Protein AF-A0A7G8X4Q6-F1 (afdb_monomer_lite)

Secondary structure (DSSP, 8-state):
-------EEEEEE-TTT--EEEEEEEGGGS-S-HHHHHHHH-S-SEEEEETTTTEEEEEEEETTEEEEEEE-TTS-EEEEEEEE-

Foldseek 3Di:
DDDADPWDWDFDADPPPRDTFKIKTFDRPPDFCPPVVCVVQPAFPDWDADPVVRWTKGWGDPDQKIWIWTAHPVRGTGMIMIGGD

Sequence (85 aa):
MYYSFPAGFAYFYDEDTREITTIALEGSSVTNDPVELKQLLGKPINSGYDGRDQEDYQEFSLGDNTLSIMTTKDGELSTIWFRNR

Radius of gyration: 13.64 Å; chains: 1; bounding box: 31×28×41 Å

pLDDT: mean 81.41, std 16.14, range [25.42, 95.44]

Structure (mmCIF, N/CA/C/O backbone):
data_AF-A0A7G8X4Q6-F1
#
_entry.id   AF-A0A7G8X4Q6-F1
#
loop_
_atom_site.group_PDB
_atom_site.id
_atom_site.type_symbol
_atom_site.label_atom_id
_atom_site.label_alt_id
_atom_site.label_comp_id
_atom_site.label_asym_id
_atom_site.label_entity_id
_atom_site.label_seq_id
_atom_site.pdbx_PDB_ins_code
_atom_site.Cartn_x
_atom_site.Cartn_y
_atom_site.Cartn_z
_atom_site.occupancy
_atom_site.B_iso_or_equiv
_atom_site.auth_seq_id
_atom_site.auth_comp_id
_atom_site.auth_asym_id
_atom_site.auth_atom_id
_atom_site.pdbx_PDB_model_num
ATOM 1 N N . MET A 1 1 ? -1.093 7.850 -28.022 1.00 25.52 1 MET A N 1
ATOM 2 C CA . MET A 1 1 ? -2.431 7.507 -27.501 1.00 25.52 1 MET A CA 1
ATOM 3 C C . MET A 1 1 ? -2.177 6.857 -26.152 1.00 25.52 1 MET A C 1
ATOM 5 O O . MET A 1 1 ? -1.595 5.783 -26.130 1.00 25.52 1 MET A O 1
ATOM 9 N N . TYR A 1 2 ? -2.418 7.580 -25.058 1.00 25.42 2 TYR A N 1
ATOM 10 C CA . TYR A 1 2 ? -2.215 7.060 -23.705 1.00 25.42 2 TYR A CA 1
ATOM 11 C C . TYR A 1 2 ? -3.479 6.296 -23.317 1.00 25.42 2 TYR A C 1
ATOM 13 O O . TYR A 1 2 ? -4.559 6.882 -23.302 1.00 25.42 2 TYR A O 1
ATOM 21 N N . TYR A 1 3 ? -3.358 4.994 -23.079 1.00 26.78 3 TYR A N 1
ATOM 22 C CA . TYR A 1 3 ? -4.444 4.184 -22.537 1.00 26.78 3 TYR A CA 1
ATOM 23 C C . TYR A 1 3 ? -4.254 4.114 -21.020 1.00 26.78 3 TYR A C 1
ATOM 25 O O . TYR A 1 3 ? -3.214 3.661 -20.556 1.00 26.78 3 TYR A O 1
ATOM 33 N N . SER A 1 4 ? -5.239 4.585 -20.260 1.00 31.66 4 SER A N 1
ATOM 34 C CA . SER A 1 4 ? -5.367 4.324 -18.825 1.00 31.66 4 SER A CA 1
ATOM 35 C C . SER A 1 4 ? -6.522 3.339 -18.678 1.00 31.66 4 SER A C 1
ATOM 37 O O . SER A 1 4 ? -7.654 3.649 -19.054 1.00 31.66 4 SER A O 1
ATOM 39 N N . PHE A 1 5 ? -6.229 2.125 -18.213 1.00 39.84 5 PHE A N 1
ATOM 40 C CA . PHE A 1 5 ? -7.268 1.248 -17.689 1.00 39.84 5 PHE A CA 1
ATOM 41 C C . PHE A 1 5 ? -7.692 1.807 -16.323 1.00 39.84 5 PHE A C 1
ATOM 43 O O . PHE A 1 5 ? -6.819 2.279 -15.581 1.00 39.84 5 PHE A O 1
ATOM 50 N N . PRO A 1 6 ? -8.996 1.800 -15.986 1.00 47.62 6 PRO A N 1
ATOM 51 C CA . PRO A 1 6 ? -9.438 2.228 -14.670 1.00 47.62 6 PRO A CA 1
ATOM 52 C C . PRO A 1 6 ? -8.717 1.397 -13.613 1.00 47.62 6 PRO A C 1
ATOM 54 O O . PRO A 1 6 ? -8.604 0.179 -13.739 1.00 47.62 6 PRO A O 1
ATOM 57 N N . ALA A 1 7 ? -8.209 2.093 -12.606 1.00 54.31 7 ALA A N 1
ATOM 58 C CA . ALA A 1 7 ? -7.591 1.542 -11.416 1.00 54.31 7 ALA A CA 1
ATOM 59 C C . ALA A 1 7 ? -8.316 0.294 -10.937 1.00 54.31 7 ALA A C 1
ATOM 61 O O . ALA A 1 7 ? -9.525 0.352 -10.696 1.00 54.31 7 ALA A O 1
ATOM 62 N N . GLY A 1 8 ? -7.586 -0.800 -10.739 1.00 71.06 8 GLY A N 1
ATOM 63 C CA . GLY A 1 8 ? -8.102 -1.874 -9.910 1.00 71.06 8 GLY A CA 1
ATOM 64 C C . GLY A 1 8 ? -8.070 -1.391 -8.467 1.00 71.06 8 GLY A C 1
ATOM 65 O O . GLY A 1 8 ? -6.996 -1.315 -7.879 1.00 71.06 8 GLY A O 1
ATOM 66 N N . PHE A 1 9 ? -9.225 -1.025 -7.912 1.00 79.75 9 PHE A N 1
ATOM 67 C CA . PHE A 1 9 ? -9.373 -0.981 -6.462 1.00 79.75 9 PHE A CA 1
ATOM 68 C C . PHE A 1 9 ? -9.790 -2.368 -5.986 1.00 79.75 9 PHE A C 1
ATOM 70 O O . PHE A 1 9 ? -10.817 -2.886 -6.434 1.00 79.75 9 PHE A O 1
ATOM 77 N N . ALA A 1 10 ? -9.026 -2.947 -5.065 1.00 83.62 10 ALA A N 1
ATOM 78 C CA . ALA A 1 10 ? -9.438 -4.129 -4.320 1.00 83.62 10 ALA A CA 1
ATOM 79 C C . ALA A 1 10 ? -9.748 -3.737 -2.871 1.00 83.62 10 ALA A C 1
ATOM 81 O O . ALA A 1 10 ? -8.976 -3.032 -2.223 1.00 83.62 10 ALA A O 1
ATOM 82 N N . TYR A 1 11 ? -10.895 -4.191 -2.372 1.00 84.75 11 TYR A N 1
ATOM 83 C CA . TYR A 1 11 ? -11.346 -3.954 -1.004 1.00 84.75 11 TYR A CA 1
ATOM 84 C C . TYR A 1 11 ? -11.356 -5.279 -0.255 1.00 84.75 11 TYR A C 1
ATOM 86 O O . TYR A 1 11 ? -11.925 -6.260 -0.735 1.00 84.75 11 TYR A O 1
ATOM 94 N N . PHE A 1 12 ? -10.748 -5.291 0.924 1.00 85.44 12 PHE A N 1
ATOM 95 C CA . PHE A 1 12 ? -10.762 -6.430 1.831 1.00 85.44 12 PHE A CA 1
ATOM 96 C C . PHE A 1 12 ? -11.626 -6.074 3.030 1.00 85.44 12 PHE A C 1
ATOM 98 O O . PHE A 1 12 ? -11.571 -4.948 3.534 1.00 85.44 12 PHE A O 1
ATOM 105 N N . TYR A 1 13 ? -12.425 -7.042 3.460 1.00 86.06 13 TYR A N 1
ATOM 106 C CA . TYR A 1 13 ? -13.414 -6.869 4.509 1.00 86.06 13 TYR A CA 1
ATOM 107 C C . TYR A 1 13 ? -13.106 -7.808 5.667 1.00 86.06 13 TYR A C 1
ATOM 109 O O . TYR A 1 13 ? -12.635 -8.924 5.449 1.00 86.06 13 TYR A O 1
ATOM 117 N N . ASP A 1 14 ? -13.396 -7.356 6.879 1.00 85.62 14 ASP A N 1
ATOM 118 C CA . ASP A 1 14 ? -13.530 -8.246 8.026 1.00 85.62 14 ASP A CA 1
ATOM 119 C C . ASP A 1 14 ? -14.770 -9.136 7.837 1.00 85.62 14 ASP A C 1
ATOM 121 O O . ASP A 1 14 ? -15.834 -8.649 7.441 1.00 85.62 14 ASP A O 1
ATOM 125 N N . GLU A 1 15 ? -14.646 -10.444 8.066 1.00 83.62 15 GLU A N 1
ATOM 126 C CA . GLU A 1 15 ? -15.744 -11.386 7.808 1.00 83.62 15 GLU A CA 1
ATOM 127 C C . GLU A 1 15 ? -16.910 -11.219 8.793 1.00 83.62 15 GLU A C 1
ATOM 129 O O . GLU A 1 15 ? -18.070 -11.420 8.413 1.00 83.62 15 GLU A O 1
ATOM 134 N N . ASP A 1 16 ? -16.622 -10.804 10.028 1.00 89.56 16 ASP A N 1
ATOM 135 C CA . ASP A 1 16 ? -17.601 -10.713 11.106 1.00 89.56 16 ASP A CA 1
ATOM 136 C C . ASP A 1 16 ? -18.329 -9.362 11.086 1.00 89.56 16 ASP A C 1
ATOM 138 O O . ASP A 1 16 ? -19.562 -9.308 11.160 1.00 89.56 16 ASP A O 1
ATOM 142 N N . THR A 1 17 ? -17.590 -8.257 10.954 1.00 91.31 17 THR A N 1
ATOM 143 C CA . THR A 1 17 ? -18.155 -6.896 10.992 1.00 91.31 17 THR A CA 1
ATOM 144 C C . THR A 1 17 ? -18.548 -6.370 9.615 1.00 91.31 17 THR A C 1
ATOM 146 O O . THR A 1 17 ? -19.378 -5.463 9.519 1.00 91.31 17 THR A O 1
ATOM 149 N N . ARG A 1 18 ? -17.994 -6.952 8.540 1.00 83.75 18 ARG A N 1
ATOM 150 C CA . ARG A 1 18 ? -18.097 -6.466 7.149 1.00 83.75 18 ARG A CA 1
ATOM 151 C C . ARG A 1 18 ? -17.512 -5.072 6.933 1.00 83.75 18 ARG A C 1
ATOM 153 O O . ARG A 1 18 ? -17.814 -4.427 5.926 1.00 83.75 18 ARG A O 1
ATOM 160 N N . GLU A 1 19 ? -16.691 -4.591 7.856 1.00 86.06 19 GLU A N 1
ATOM 161 C CA . GLU A 1 19 ? -15.984 -3.324 7.704 1.00 86.06 19 GLU A CA 1
ATOM 162 C C . GLU A 1 19 ? -14.798 -3.483 6.749 1.00 86.06 19 GLU A C 1
ATOM 164 O O . GLU A 1 19 ? -14.198 -4.552 6.646 1.00 86.06 19 GLU A O 1
ATOM 169 N N . ILE A 1 20 ? -14.457 -2.411 6.027 1.00 83.88 20 ILE A N 1
ATOM 170 C CA . ILE A 1 20 ? -13.286 -2.402 5.143 1.00 83.88 20 ILE A CA 1
ATOM 171 C C . ILE A 1 20 ? -12.028 -2.332 6.009 1.00 83.88 20 ILE A C 1
ATOM 173 O O . ILE A 1 20 ? -11.807 -1.351 6.720 1.00 83.88 20 ILE A O 1
ATOM 177 N N . THR A 1 21 ? -11.174 -3.343 5.900 1.00 88.50 21 THR A N 1
ATOM 178 C CA . THR A 1 21 ? -9.897 -3.414 6.622 1.00 88.50 21 THR A CA 1
ATOM 179 C C . THR A 1 21 ? -8.733 -2.964 5.753 1.00 88.50 21 THR A C 1
ATOM 181 O O . THR A 1 21 ? -7.749 -2.425 6.257 1.00 88.50 21 THR A O 1
ATOM 184 N N . THR A 1 22 ? -8.825 -3.174 4.438 1.00 89.94 22 THR A N 1
ATOM 185 C CA . THR A 1 22 ? -7.762 -2.822 3.494 1.00 89.94 22 THR A CA 1
ATOM 186 C C . THR A 1 22 ? -8.331 -2.349 2.166 1.00 89.94 22 THR A C 1
ATOM 188 O O . THR A 1 22 ? -9.291 -2.915 1.644 1.00 89.94 22 THR A O 1
ATOM 191 N N . ILE A 1 23 ? -7.691 -1.332 1.598 1.00 88.94 23 ILE A N 1
ATOM 192 C CA . ILE A 1 23 ? -7.896 -0.872 0.228 1.00 88.94 23 ILE A CA 1
ATOM 193 C C . ILE A 1 23 ? -6.562 -1.025 -0.497 1.00 88.94 23 ILE A C 1
ATOM 195 O O . ILE A 1 23 ? -5.550 -0.503 -0.032 1.00 88.94 23 ILE A O 1
ATOM 199 N N . ALA A 1 24 ? -6.554 -1.719 -1.627 1.00 88.88 24 ALA A N 1
ATOM 200 C CA . ALA A 1 24 ? -5.414 -1.772 -2.529 1.00 88.88 24 ALA A CA 1
ATOM 201 C C . ALA A 1 24 ? -5.729 -0.995 -3.806 1.00 88.88 24 ALA A C 1
ATOM 203 O O . ALA A 1 24 ? -6.828 -1.110 -4.352 1.00 88.88 24 ALA A O 1
ATOM 204 N N . LEU A 1 25 ? -4.764 -0.205 -4.262 1.00 87.62 25 LEU A N 1
ATOM 205 C CA . LEU A 1 25 ? -4.761 0.465 -5.554 1.00 87.62 25 LEU A CA 1
ATOM 206 C C . LEU A 1 25 ? -3.680 -0.183 -6.419 1.00 87.62 25 LEU A C 1
ATOM 208 O O . LEU A 1 25 ? -2.498 -0.053 -6.105 1.00 87.62 25 LEU A O 1
ATOM 212 N N . GLU A 1 26 ? -4.088 -0.845 -7.498 1.00 81.31 26 GLU A N 1
ATOM 213 C CA . GLU A 1 26 ? -3.200 -1.627 -8.362 1.00 81.31 26 GLU A CA 1
ATOM 214 C C . GLU A 1 26 ? -3.124 -1.085 -9.797 1.00 81.31 26 GLU A C 1
ATOM 216 O O . GLU A 1 26 ? -4.079 -0.519 -10.351 1.00 81.31 26 GLU A O 1
ATOM 221 N N . GLY A 1 27 ? -1.979 -1.339 -10.433 1.00 67.56 27 GLY A N 1
ATOM 222 C CA . GLY A 1 27 ? -1.797 -1.219 -11.876 1.00 67.56 27 GLY A CA 1
ATOM 223 C C . GLY A 1 27 ? -1.670 0.220 -12.375 1.00 67.56 27 GLY A C 1
ATOM 224 O O . GLY A 1 27 ? -1.129 1.094 -11.704 1.00 67.56 27 GLY A O 1
ATOM 225 N N . SER A 1 28 ? -2.185 0.490 -13.580 1.00 63.12 28 SER A N 1
ATOM 226 C CA . SER A 1 28 ? -1.949 1.743 -14.326 1.00 63.12 28 SER A CA 1
ATOM 227 C C . SER A 1 28 ? -2.530 3.018 -13.702 1.00 63.12 28 SER A C 1
ATOM 229 O O . SER A 1 28 ? -2.497 4.074 -14.330 1.00 63.12 28 SER A O 1
ATOM 231 N N . SER A 1 29 ? -3.135 2.923 -12.522 1.00 62.75 29 SER A N 1
ATOM 232 C CA . SER A 1 29 ? -3.700 4.073 -11.809 1.00 62.75 29 SER A CA 1
ATOM 233 C C . SER A 1 29 ? -2.886 4.530 -10.623 1.00 62.75 29 SER A C 1
ATOM 235 O O . SER A 1 29 ? -3.203 5.558 -10.024 1.00 62.75 29 SER A O 1
ATOM 237 N N . VAL A 1 30 ? -1.826 3.800 -10.300 1.00 69.31 30 VAL A N 1
ATOM 238 C CA . VAL A 1 30 ? -0.808 4.337 -9.424 1.00 69.31 30 VAL A CA 1
ATOM 239 C C . VAL A 1 30 ? -0.046 5.390 -10.231 1.00 69.31 30 VAL A C 1
ATOM 241 O O . VAL A 1 30 ? 0.410 5.136 -11.347 1.00 69.31 30 VAL A O 1
ATOM 244 N N . THR A 1 31 ? 0.020 6.616 -9.708 1.00 66.56 31 THR A N 1
ATOM 245 C CA . THR A 1 31 ? 0.922 7.649 -10.245 1.00 66.56 31 THR A CA 1
ATOM 246 C C . THR A 1 31 ? 2.321 7.043 -10.293 1.00 66.56 31 THR A C 1
ATOM 248 O O . THR A 1 31 ? 2.723 6.431 -9.316 1.00 66.56 31 THR A O 1
ATOM 251 N N . ASN A 1 32 ? 3.060 7.189 -11.395 1.00 66.06 32 ASN A N 1
ATOM 252 C CA . ASN A 1 32 ? 4.419 6.646 -11.489 1.00 66.06 32 ASN A CA 1
ATOM 253 C C . ASN A 1 32 ? 5.475 7.624 -10.938 1.00 66.06 32 ASN A C 1
ATOM 255 O O . ASN A 1 32 ? 6.582 7.697 -11.467 1.00 66.06 32 ASN A O 1
ATOM 259 N N . ASP A 1 33 ? 5.128 8.406 -9.908 1.00 75.44 33 ASP A N 1
ATOM 260 C CA . ASP A 1 33 ? 6.062 9.301 -9.218 1.00 75.44 33 ASP A CA 1
ATOM 261 C C . ASP A 1 33 ? 6.327 8.849 -7.768 1.00 75.44 33 ASP A C 1
ATOM 263 O O . ASP A 1 33 ? 5.793 9.403 -6.797 1.00 75.44 33 ASP A O 1
ATOM 267 N N . PRO A 1 34 ? 7.170 7.817 -7.580 1.00 70.88 34 PRO A N 1
ATOM 268 C CA . PRO A 1 34 ? 7.568 7.360 -6.252 1.00 70.88 34 PRO A CA 1
ATOM 269 C C . PRO A 1 34 ? 8.421 8.384 -5.498 1.00 70.88 34 PRO A C 1
ATOM 271 O O . PRO A 1 34 ? 8.584 8.256 -4.284 1.00 70.88 34 PRO A O 1
ATOM 274 N N . VAL A 1 35 ? 8.998 9.377 -6.180 1.00 76.50 35 VAL A N 1
ATOM 275 C CA . VAL A 1 35 ? 9.845 10.389 -5.545 1.00 76.50 35 VAL A CA 1
ATOM 276 C C . VAL A 1 35 ? 8.974 11.419 -4.839 1.00 76.50 35 VAL A C 1
ATOM 278 O O . VAL A 1 35 ? 9.194 11.673 -3.653 1.00 76.50 35 VAL A O 1
ATOM 281 N N . GLU A 1 36 ? 7.963 11.958 -5.518 1.00 80.38 36 GLU A N 1
ATOM 282 C CA . GLU A 1 36 ? 7.000 12.883 -4.915 1.00 80.38 36 GLU A CA 1
ATOM 283 C C . GLU A 1 36 ? 6.235 12.227 -3.762 1.00 80.38 36 GLU A C 1
ATOM 285 O O . GLU A 1 36 ? 6.095 12.833 -2.697 1.00 80.38 36 GLU A O 1
ATOM 290 N N . LEU A 1 37 ? 5.824 10.960 -3.905 1.00 77.19 37 LEU A N 1
ATOM 291 C CA . LEU A 1 37 ? 5.167 10.229 -2.815 1.00 77.19 37 LEU A CA 1
ATOM 292 C C . LEU A 1 37 ? 6.062 10.114 -1.574 1.00 77.19 37 LEU A C 1
ATOM 294 O O . LEU A 1 37 ? 5.600 10.362 -0.461 1.00 77.19 37 LEU A O 1
ATOM 298 N N . LYS A 1 38 ? 7.355 9.812 -1.741 1.00 73.19 38 LYS A N 1
ATOM 299 C CA . LYS A 1 38 ? 8.310 9.775 -0.618 1.00 73.19 38 LYS A CA 1
ATOM 300 C C . LYS A 1 38 ? 8.506 11.151 0.017 1.00 73.19 38 LYS A C 1
ATOM 302 O O . LYS A 1 38 ? 8.622 11.246 1.235 1.00 73.19 38 LYS A O 1
ATOM 307 N N . GLN A 1 39 ? 8.535 12.220 -0.778 1.00 82.56 39 GLN A N 1
ATOM 308 C CA . GLN A 1 39 ? 8.637 13.583 -0.247 1.00 82.56 39 GLN A CA 1
ATOM 309 C C . GLN A 1 39 ? 7.400 13.969 0.570 1.00 82.56 39 GLN A C 1
ATOM 311 O O . GLN A 1 39 ? 7.538 14.580 1.629 1.00 82.56 39 GLN A O 1
ATOM 316 N N . LEU A 1 40 ? 6.211 13.582 0.105 1.00 85.25 40 LEU A N 1
ATOM 317 C CA . LEU A 1 40 ? 4.943 13.885 0.763 1.00 85.25 40 LEU A CA 1
ATOM 318 C C . LEU A 1 40 ? 4.754 13.091 2.065 1.00 85.25 40 LEU A C 1
ATOM 320 O O . LEU A 1 40 ? 4.257 13.630 3.051 1.00 85.25 40 LEU A O 1
ATOM 324 N N . LEU A 1 41 ? 5.153 11.816 2.071 1.00 87.44 41 LEU A N 1
ATOM 325 C CA . LEU A 1 41 ? 4.953 10.894 3.196 1.00 87.44 41 LEU A CA 1
ATOM 326 C C . LEU A 1 41 ? 6.103 10.910 4.214 1.00 87.44 41 LEU A C 1
ATOM 328 O O . LEU A 1 41 ? 5.951 10.424 5.335 1.00 87.44 41 LEU A O 1
ATOM 332 N N . GLY A 1 42 ? 7.255 11.471 3.848 1.00 87.94 42 GLY A N 1
ATOM 333 C CA . GLY A 1 42 ? 8.433 11.529 4.702 1.00 87.94 42 GLY A CA 1
ATOM 334 C C . GLY A 1 42 ? 9.168 10.190 4.796 1.00 87.94 42 GLY A C 1
ATOM 335 O O . GLY A 1 42 ? 9.316 9.458 3.818 1.00 87.94 42 GLY A O 1
ATOM 336 N N . LYS A 1 43 ? 9.714 9.881 5.978 1.00 91.75 43 LYS A N 1
ATOM 337 C CA . LYS A 1 43 ? 10.519 8.669 6.178 1.00 91.75 43 LYS A CA 1
ATOM 338 C C . LYS A 1 43 ? 9.611 7.465 6.476 1.00 91.75 43 LYS A C 1
ATOM 340 O O . LYS A 1 43 ? 8.802 7.562 7.399 1.00 91.75 43 LYS A O 1
ATOM 345 N N . PRO A 1 44 ? 9.783 6.323 5.785 1.00 94.06 44 PRO A N 1
ATOM 346 C CA . PRO A 1 44 ? 9.025 5.120 6.099 1.00 94.06 44 PRO A CA 1
ATOM 347 C C . PRO A 1 44 ? 9.367 4.587 7.497 1.00 94.06 44 PRO A C 1
ATOM 349 O O . PRO A 1 44 ? 10.506 4.698 7.965 1.00 94.06 44 PRO A O 1
ATOM 352 N N . ILE A 1 45 ? 8.374 3.985 8.151 1.00 95.25 45 ILE A N 1
ATOM 353 C CA . ILE A 1 45 ? 8.519 3.297 9.442 1.00 95.25 45 ILE A CA 1
ATOM 354 C C . ILE A 1 45 ? 9.110 1.893 9.278 1.00 95.25 45 ILE A C 1
ATOM 356 O O . ILE A 1 45 ? 9.704 1.364 10.214 1.00 95.25 45 ILE A O 1
ATOM 360 N N . ASN A 1 46 ? 8.958 1.303 8.093 1.00 95.44 46 ASN A N 1
ATOM 361 C CA . ASN A 1 46 ? 9.470 -0.012 7.742 1.00 95.44 46 ASN A CA 1
ATOM 362 C C . ASN A 1 46 ? 9.726 -0.075 6.233 1.00 95.44 46 ASN A C 1
ATOM 364 O O . ASN A 1 46 ? 9.066 0.610 5.453 1.00 95.44 46 ASN A O 1
ATOM 368 N N . SER A 1 47 ? 10.687 -0.883 5.813 1.00 95.06 47 SER A N 1
ATOM 369 C CA . SER A 1 47 ? 10.986 -1.094 4.399 1.00 95.06 47 SER A CA 1
ATOM 370 C C . SER A 1 47 ? 11.723 -2.406 4.212 1.00 95.06 47 SER A C 1
ATOM 372 O O . SER A 1 47 ? 12.510 -2.794 5.078 1.00 95.06 47 SER A O 1
ATOM 374 N N . GLY A 1 48 ? 11.535 -3.046 3.069 1.00 95.00 48 GLY A N 1
ATOM 375 C CA . GLY A 1 48 ? 12.205 -4.296 2.750 1.00 95.00 48 GLY A CA 1
ATOM 376 C C . GLY A 1 48 ? 11.911 -4.742 1.329 1.00 95.00 48 GLY A C 1
ATOM 377 O O . GLY A 1 48 ? 11.446 -3.956 0.511 1.00 95.00 48 GLY A O 1
ATOM 378 N N . TYR A 1 49 ? 12.180 -6.013 1.065 1.00 94.88 49 TYR A N 1
ATOM 379 C CA . TYR A 1 49 ? 11.937 -6.654 -0.221 1.00 94.88 49 TYR A CA 1
ATOM 380 C C . TYR A 1 49 ? 11.024 -7.864 -0.004 1.00 94.88 49 TYR A C 1
ATOM 382 O O . TYR A 1 49 ? 11.367 -8.749 0.788 1.00 94.88 49 TYR A O 1
ATOM 390 N N . ASP A 1 50 ? 9.869 -7.909 -0.675 1.00 90.12 50 ASP A N 1
ATOM 391 C CA . ASP A 1 50 ? 9.015 -9.099 -0.702 1.00 90.12 50 ASP A CA 1
ATOM 392 C C . ASP A 1 50 ? 9.514 -10.045 -1.799 1.00 90.12 50 ASP A C 1
ATOM 394 O O . ASP A 1 50 ? 9.341 -9.829 -2.999 1.00 90.12 50 ASP A O 1
ATOM 398 N N . GLY A 1 51 ? 10.154 -11.134 -1.370 1.00 87.44 51 GLY A N 1
ATOM 399 C CA . GLY A 1 51 ? 10.706 -12.136 -2.275 1.00 87.44 51 GLY A CA 1
ATOM 400 C C . GLY A 1 51 ? 9.664 -12.950 -3.046 1.00 87.44 51 GLY A C 1
ATOM 401 O O . GLY A 1 51 ? 10.046 -13.609 -4.013 1.00 87.44 51 GLY A O 1
ATOM 402 N N . ARG A 1 52 ? 8.386 -12.933 -2.642 1.00 84.81 52 ARG A N 1
ATOM 403 C CA . ARG A 1 52 ? 7.309 -13.648 -3.347 1.00 84.81 52 ARG A CA 1
ATOM 404 C C . ARG A 1 52 ? 6.878 -12.886 -4.591 1.00 84.81 52 ARG A C 1
ATOM 406 O O . ARG A 1 52 ? 6.838 -13.476 -5.667 1.00 84.81 52 ARG A O 1
ATOM 413 N N . ASP A 1 53 ? 6.657 -11.586 -4.432 1.00 81.94 53 ASP A N 1
ATOM 414 C CA . ASP A 1 53 ? 6.195 -10.708 -5.511 1.00 81.94 53 ASP A CA 1
ATOM 415 C C . ASP A 1 53 ? 7.364 -10.066 -6.278 1.00 81.94 53 ASP A C 1
ATOM 417 O O . ASP A 1 53 ? 7.189 -9.549 -7.376 1.00 81.94 53 ASP A O 1
ATOM 421 N N . GLN A 1 54 ? 8.591 -10.210 -5.763 1.00 88.88 54 GLN A N 1
ATOM 422 C CA . GLN A 1 54 ? 9.820 -9.620 -6.300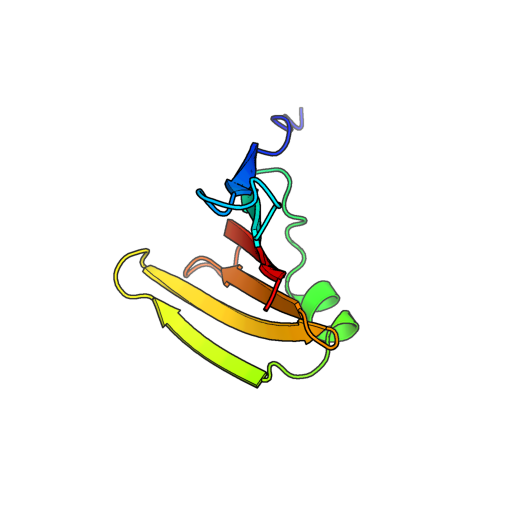 1.00 88.88 54 GLN A CA 1
ATOM 423 C C . GLN A 1 54 ? 9.801 -8.087 -6.332 1.00 88.88 54 GLN A C 1
ATO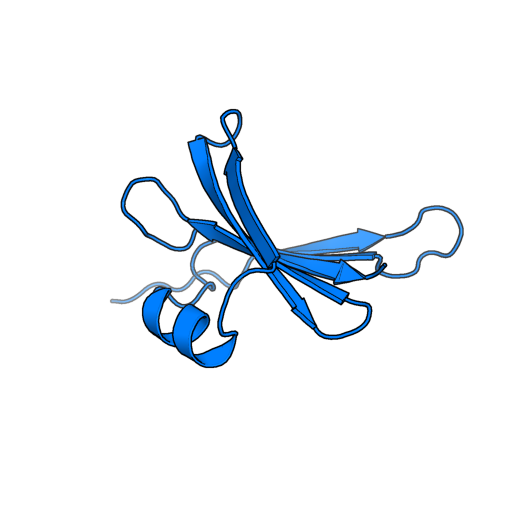M 425 O O . GLN A 1 54 ? 10.303 -7.468 -7.275 1.00 88.88 54 GLN A O 1
ATOM 430 N N . GLU A 1 55 ? 9.260 -7.490 -5.275 1.00 91.19 55 GLU A N 1
ATOM 431 C CA . GLU A 1 55 ? 9.026 -6.053 -5.157 1.00 91.19 55 GLU A CA 1
ATOM 432 C C . GLU A 1 55 ? 9.666 -5.493 -3.888 1.00 91.19 55 GLU A C 1
ATOM 434 O O . GLU A 1 55 ? 9.703 -6.143 -2.841 1.00 91.19 55 GLU A O 1
ATOM 439 N N . ASP A 1 56 ? 10.155 -4.261 -3.973 1.00 92.50 56 ASP A N 1
ATOM 440 C CA . ASP A 1 56 ? 10.526 -3.484 -2.797 1.00 92.50 56 ASP A CA 1
ATOM 441 C C . ASP A 1 56 ? 9.264 -2.897 -2.165 1.00 92.50 56 ASP A C 1
ATOM 443 O O . ASP A 1 56 ? 8.367 -2.432 -2.868 1.00 92.50 56 ASP A O 1
ATOM 447 N N . TYR A 1 57 ? 9.207 -2.865 -0.836 1.00 92.94 57 TYR A N 1
ATOM 448 C CA . TYR A 1 57 ? 8.104 -2.252 -0.109 1.00 92.94 57 TYR A CA 1
ATOM 449 C C . TYR A 1 57 ? 8.589 -1.190 0.874 1.00 92.94 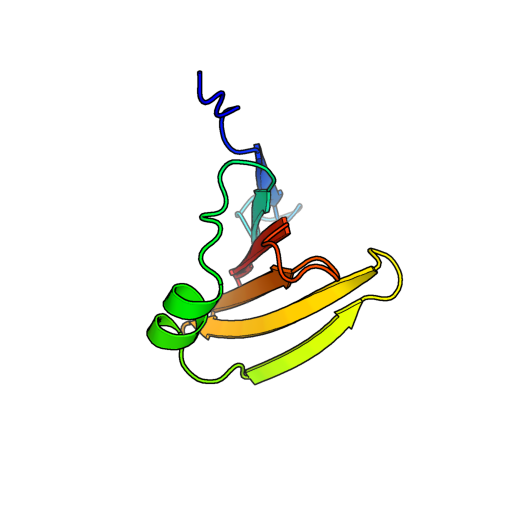57 TYR A C 1
ATOM 451 O O . TYR A 1 57 ? 9.666 -1.282 1.475 1.00 92.94 57 TYR A O 1
ATOM 459 N N . GLN A 1 58 ? 7.751 -0.178 1.076 1.00 93.56 58 GLN A N 1
ATOM 460 C CA . GLN A 1 58 ? 7.928 0.856 2.089 1.00 93.56 58 GLN A CA 1
ATOM 461 C C . GLN A 1 58 ? 6.611 1.092 2.816 1.00 93.56 58 GLN A C 1
ATOM 463 O O . GLN A 1 58 ? 5.581 1.259 2.173 1.00 93.56 58 GLN A O 1
ATOM 468 N N . GLU A 1 59 ? 6.637 1.133 4.144 1.00 94.88 59 GLU A N 1
ATOM 469 C CA . GLU A 1 59 ? 5.456 1.362 4.976 1.00 94.88 59 GLU A CA 1
ATOM 470 C C . GLU A 1 59 ? 5.548 2.704 5.692 1.00 94.88 59 GLU A C 1
ATOM 472 O O . GLU A 1 59 ? 6.593 3.072 6.232 1.00 94.88 59 GLU A O 1
ATOM 477 N N . PHE A 1 60 ? 4.429 3.414 5.744 1.00 93.62 60 PHE A N 1
ATOM 478 C CA . PHE A 1 60 ? 4.285 4.736 6.332 1.00 93.62 60 PHE A CA 1
ATOM 479 C C . PHE A 1 60 ? 3.125 4.716 7.330 1.00 93.62 60 PHE A C 1
ATOM 481 O O . PHE A 1 60 ? 2.081 4.115 7.070 1.00 93.62 60 PHE A O 1
ATOM 488 N N . SER A 1 61 ? 3.300 5.380 8.473 1.00 92.44 61 SER A N 1
ATOM 489 C CA . SER A 1 61 ? 2.216 5.580 9.441 1.00 92.44 61 SER A CA 1
ATOM 490 C C . SER A 1 61 ? 1.409 6.819 9.066 1.00 92.44 61 SER A C 1
ATOM 492 O O . SER A 1 61 ? 1.976 7.887 8.841 1.00 92.44 61 SER A O 1
ATOM 494 N N . LEU A 1 62 ? 0.086 6.670 9.039 1.00 89.31 62 LEU A N 1
ATOM 495 C CA . LEU A 1 62 ? -0.890 7.742 8.854 1.00 89.31 62 LEU A CA 1
ATOM 496 C C . LEU A 1 62 ? -1.846 7.751 10.057 1.00 89.31 62 LEU A C 1
ATOM 498 O O . LEU A 1 62 ? -3.049 7.524 9.923 1.00 89.31 62 LEU A O 1
ATOM 502 N N . GLY A 1 63 ? -1.282 7.955 11.252 1.00 88.94 63 GLY A N 1
ATOM 503 C CA . GLY A 1 63 ? -1.994 7.773 12.519 1.00 88.94 63 GLY A CA 1
ATOM 504 C C . GLY A 1 63 ? -2.180 6.287 12.821 1.00 88.94 63 GLY A C 1
ATOM 505 O O . GLY A 1 63 ? -1.209 5.530 12.784 1.00 88.94 63 GLY A O 1
ATOM 506 N N . ASP A 1 64 ? -3.422 5.878 13.069 1.00 90.44 64 ASP A N 1
ATOM 507 C CA . ASP A 1 64 ? -3.778 4.475 13.330 1.00 90.44 64 ASP A CA 1
ATOM 508 C C . ASP A 1 64 ? -3.721 3.603 12.063 1.00 90.44 64 ASP A C 1
ATOM 510 O O . ASP A 1 64 ? -3.701 2.377 12.136 1.00 90.44 64 ASP A O 1
ATOM 514 N N . ASN A 1 65 ? -3.618 4.225 10.887 1.00 92.62 65 ASN A N 1
ATOM 515 C CA . ASN A 1 65 ? -3.587 3.528 9.608 1.00 92.62 65 ASN A CA 1
ATOM 516 C C . ASN A 1 65 ? -2.160 3.369 9.080 1.00 92.62 65 ASN A C 1
ATOM 518 O O . ASN A 1 65 ? -1.249 4.138 9.402 1.00 92.62 65 ASN A O 1
ATOM 522 N N . THR A 1 66 ? -1.971 2.377 8.215 1.00 94.75 66 THR A N 1
ATOM 523 C CA . THR A 1 66 ? -0.702 2.124 7.526 1.00 94.75 66 THR A CA 1
ATOM 524 C C . THR A 1 66 ? -0.888 2.240 6.021 1.00 94.75 66 THR A C 1
ATOM 526 O O . THR A 1 66 ? -1.805 1.645 5.459 1.00 94.75 66 THR A O 1
ATOM 529 N N . LEU A 1 67 ? 0.009 2.972 5.366 1.00 93.56 67 LEU A N 1
ATOM 530 C CA . LEU A 1 67 ? 0.131 2.997 3.914 1.00 93.56 67 LEU A CA 1
ATOM 531 C C . LEU A 1 67 ? 1.389 2.221 3.517 1.00 93.56 67 LEU A C 1
ATOM 533 O O . LEU A 1 67 ? 2.477 2.590 3.948 1.00 93.56 67 LEU A O 1
ATOM 537 N N . SER A 1 68 ? 1.266 1.180 2.700 1.00 93.25 68 SER A N 1
ATOM 538 C CA . SER A 1 68 ? 2.411 0.482 2.112 1.00 93.25 68 SER A CA 1
ATOM 539 C C . SER A 1 68 ? 2.474 0.755 0.619 1.00 93.25 68 SER A C 1
ATOM 541 O O . SER A 1 68 ? 1.475 0.642 -0.084 1.00 93.25 68 SER A O 1
ATOM 543 N N . ILE A 1 69 ? 3.657 1.097 0.135 1.00 91.62 69 ILE A N 1
ATOM 544 C CA . ILE A 1 69 ? 3.944 1.331 -1.272 1.00 91.62 69 ILE A CA 1
ATOM 545 C C . ILE A 1 69 ? 4.839 0.198 -1.756 1.00 91.62 69 ILE A C 1
ATOM 547 O O . ILE A 1 69 ? 5.888 -0.034 -1.156 1.00 91.62 69 ILE A O 1
ATOM 551 N N . MET A 1 70 ? 4.419 -0.474 -2.824 1.00 91.12 70 MET A N 1
ATOM 552 C CA . MET A 1 70 ? 5.168 -1.521 -3.508 1.00 91.12 70 MET A CA 1
ATOM 553 C C . MET A 1 70 ? 5.756 -0.957 -4.803 1.00 91.12 70 MET A C 1
ATOM 555 O O . MET A 1 70 ? 5.063 -0.276 -5.569 1.00 91.12 70 MET A O 1
ATOM 559 N N . THR A 1 71 ? 7.035 -1.224 -5.039 1.00 89.50 71 THR A N 1
ATOM 560 C CA . THR A 1 71 ? 7.740 -0.840 -6.262 1.00 89.50 71 THR A CA 1
ATOM 561 C C . THR A 1 71 ? 8.421 -2.044 -6.891 1.00 89.50 71 THR A C 1
ATOM 563 O O . THR A 1 71 ? 9.044 -2.850 -6.200 1.00 89.50 71 THR A O 1
ATOM 566 N N . THR A 1 72 ? 8.347 -2.142 -8.214 1.00 87.50 72 THR A N 1
ATOM 567 C CA . THR A 1 72 ? 9.066 -3.148 -8.996 1.00 87.50 72 THR A CA 1
ATOM 568 C C . THR A 1 72 ? 10.578 -2.918 -8.913 1.00 87.50 72 THR A C 1
ATOM 570 O O . THR A 1 72 ? 11.046 -1.856 -8.496 1.00 87.50 72 THR A O 1
ATOM 573 N N . LYS A 1 73 ? 11.373 -3.893 -9.371 1.00 84.12 73 LYS A N 1
ATOM 574 C CA . LYS A 1 73 ? 12.843 -3.766 -9.432 1.00 84.12 73 LYS A CA 1
ATOM 575 C C . LYS A 1 73 ? 13.334 -2.596 -10.284 1.00 84.12 73 LYS A C 1
ATOM 577 O O . LYS A 1 73 ? 14.428 -2.094 -10.042 1.00 84.12 73 LYS A O 1
ATOM 582 N N . ASP A 1 74 ? 12.535 -2.171 -11.259 1.00 84.31 74 ASP A N 1
ATOM 583 C CA . ASP A 1 74 ? 12.843 -1.027 -12.119 1.00 84.31 74 ASP A CA 1
ATOM 584 C C . ASP A 1 74 ? 12.468 0.313 -11.456 1.00 84.31 74 ASP A C 1
ATOM 586 O O . ASP A 1 74 ? 12.685 1.383 -12.023 1.00 84.31 74 ASP A O 1
ATOM 590 N N . GLY A 1 75 ? 11.942 0.267 -10.226 1.00 81.69 75 GLY A N 1
ATOM 591 C CA . GLY A 1 75 ? 11.535 1.427 -9.443 1.00 81.69 75 GLY A CA 1
ATOM 592 C C . GLY A 1 75 ? 10.144 1.952 -9.790 1.00 81.69 75 GLY A C 1
ATOM 593 O O . GLY A 1 75 ? 9.767 3.010 -9.289 1.00 81.69 75 GLY A O 1
ATOM 594 N N . GLU A 1 76 ? 9.385 1.239 -10.624 1.00 84.19 76 GLU A N 1
ATOM 595 C CA . GLU A 1 76 ? 8.014 1.612 -10.972 1.00 84.19 76 GLU A CA 1
ATOM 596 C C . GLU A 1 76 ? 7.058 1.250 -9.843 1.00 84.19 76 GLU A C 1
ATOM 598 O O . GLU A 1 76 ? 7.211 0.222 -9.184 1.00 84.19 76 GLU A O 1
ATOM 603 N N . LEU A 1 77 ? 6.047 2.081 -9.623 1.00 85.31 77 LEU A N 1
ATOM 604 C CA . LEU A 1 77 ? 5.019 1.788 -8.634 1.00 85.31 77 LEU A CA 1
ATOM 605 C C . LEU A 1 77 ? 4.084 0.690 -9.133 1.00 85.31 77 LEU A C 1
ATOM 607 O O . LEU A 1 77 ? 3.501 0.814 -10.208 1.00 85.31 77 LEU A O 1
ATOM 611 N N . SER A 1 78 ? 3.916 -0.363 -8.334 1.00 86.38 78 SER A N 1
ATOM 612 C CA . SER A 1 78 ? 3.030 -1.478 -8.674 1.00 86.38 78 SER A CA 1
ATOM 613 C C . SER A 1 78 ? 1.704 -1.400 -7.924 1.00 86.38 78 SER A C 1
ATOM 615 O O . SER A 1 78 ? 0.636 -1.442 -8.541 1.00 86.38 78 SER A O 1
ATOM 617 N N . THR A 1 79 ? 1.774 -1.246 -6.598 1.00 87.94 79 THR A N 1
ATOM 618 C CA . THR A 1 79 ? 0.607 -1.300 -5.714 1.00 87.94 79 THR A CA 1
ATOM 619 C C . THR A 1 79 ? 0.751 -0.360 -4.523 1.00 87.94 79 THR A C 1
ATOM 621 O O . THR A 1 79 ? 1.815 -0.259 -3.912 1.00 87.94 79 THR A O 1
ATOM 624 N N . ILE A 1 80 ? -0.349 0.286 -4.137 1.00 90.31 80 ILE A N 1
ATOM 625 C CA . ILE A 1 80 ? -0.463 1.010 -2.868 1.00 90.31 80 ILE A CA 1
ATOM 626 C C . ILE A 1 80 ? -1.514 0.323 -2.000 1.00 90.31 80 ILE A C 1
ATOM 628 O O . ILE A 1 80 ? -2.663 0.176 -2.406 1.00 90.31 80 ILE A O 1
ATOM 632 N N . TRP A 1 81 ? -1.134 -0.047 -0.782 1.00 91.94 81 TRP A N 1
ATOM 633 C CA . TRP A 1 81 ? -2.001 -0.655 0.220 1.00 91.94 81 TRP A CA 1
ATOM 634 C C . TRP A 1 81 ? -2.304 0.346 1.327 1.00 91.94 81 TRP A C 1
ATOM 636 O O . TRP A 1 81 ? -1.387 0.832 1.978 1.00 91.94 81 TRP A O 1
ATOM 646 N N . PHE A 1 82 ? -3.574 0.608 1.600 1.00 92.75 82 PHE A N 1
ATOM 647 C CA . PHE A 1 82 ? -4.020 1.338 2.781 1.00 92.75 82 PHE A CA 1
ATOM 648 C C . PHE A 1 82 ? -4.715 0.367 3.731 1.00 92.75 82 PHE A C 1
ATOM 650 O O . PHE A 1 82 ? -5.708 -0.255 3.356 1.00 92.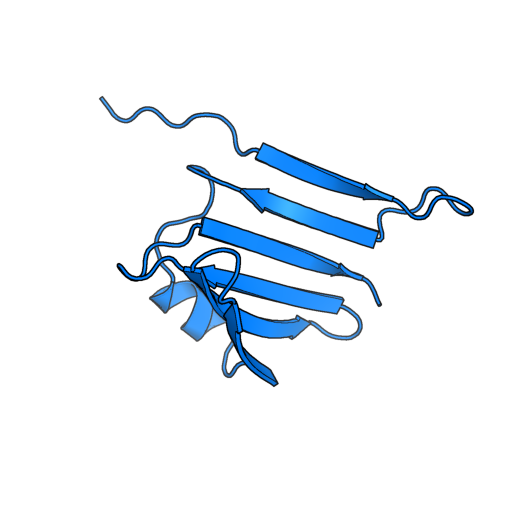75 82 PHE A O 1
ATOM 657 N N . ARG A 1 83 ? -4.180 0.209 4.941 1.00 92.81 83 ARG A N 1
ATOM 658 C CA . ARG A 1 83 ? -4.658 -0.751 5.942 1.00 92.81 83 ARG A CA 1
ATOM 659 C C . ARG A 1 83 ? -5.072 -0.025 7.213 1.00 92.81 83 ARG A C 1
ATOM 661 O O . ARG A 1 83 ? -4.279 0.742 7.764 1.00 92.81 83 ARG A O 1
ATOM 668 N N . ASN A 1 84 ? -6.279 -0.317 7.676 1.00 83.81 84 ASN A N 1
ATOM 669 C CA . ASN A 1 84 ? -6.757 0.085 8.993 1.00 83.81 84 ASN A CA 1
ATOM 670 C C . ASN A 1 84 ? -6.188 -0.896 10.033 1.00 83.81 84 ASN A C 1
ATOM 672 O O . ASN A 1 84 ? -6.127 -2.098 9.758 1.00 83.81 84 ASN A O 1
ATOM 676 N N . ARG A 1 85 ? -5.730 -0.400 11.188 1.00 62.62 85 ARG A N 1
ATOM 677 C CA . ARG A 1 85 ? -5.398 -1.242 12.349 1.00 62.62 85 AR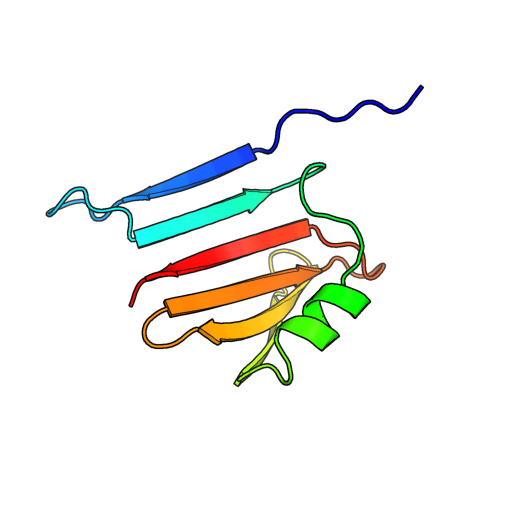G A CA 1
ATOM 678 C C . ARG A 1 85 ? -6.507 -1.210 13.383 1.00 62.62 85 ARG A C 1
ATOM 680 O O . ARG A 1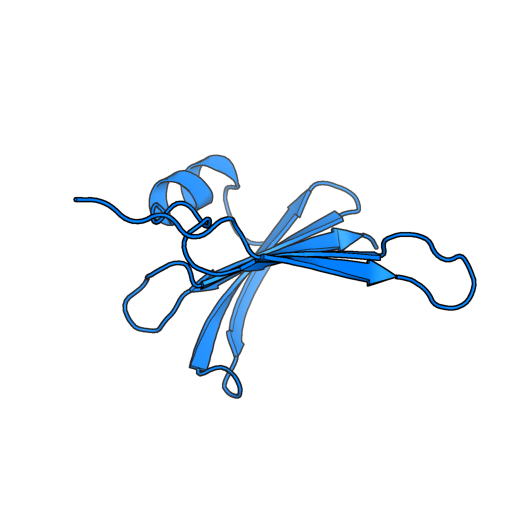 85 ? -7.162 -0.153 13.497 1.00 62.62 85 ARG A O 1
#